Protein AF-A0A929JZB7-F1 (afdb_monomer)

Foldseek 3Di:
DQFPVNVLVVVLVVLCVVVVVVCVVVVHRSVVQWDWDDGRQTAIDGPDPPDPPVSVCSSCVVRDDD

Mean predicted aligned error: 4.18 Å

Structure (mmCIF, N/CA/C/O backbone):
data_AF-A0A929JZB7-F1
#
_entry.id   AF-A0A929JZB7-F1
#
loop_
_atom_site.group_PDB
_atom_site.id
_atom_site.type_symbol
_atom_site.label_atom_id
_atom_site.label_alt_id
_atom_site.label_comp_id
_atom_site.label_asym_id
_atom_site.label_entity_id
_atom_site.label_seq_id
_atom_site.pdbx_PDB_ins_code
_atom_site.Cartn_x
_atom_site.Cartn_y
_atom_site.Cartn_z
_atom_site.occupancy
_atom_site.B_iso_or_equiv
_atom_site.auth_seq_id
_atom_site.auth_comp_id
_atom_site.auth_asym_id
_atom_site.auth_atom_id
_atom_site.pdbx_PDB_model_num
ATOM 1 N N . MET A 1 1 ? 23.220 -1.552 -7.165 1.00 55.06 1 MET A N 1
ATOM 2 C CA . MET A 1 1 ? 22.065 -0.911 -7.831 1.00 55.06 1 MET A CA 1
ATOM 3 C C . MET A 1 1 ? 20.813 -1.368 -7.104 1.00 55.06 1 MET A C 1
ATOM 5 O O . MET A 1 1 ? 20.712 -2.559 -6.837 1.00 55.06 1 MET A O 1
ATOM 9 N N . ALA A 1 2 ? 19.927 -0.452 -6.704 1.00 63.81 2 ALA A N 1
ATOM 10 C CA . ALA A 1 2 ? 18.636 -0.838 -6.135 1.00 63.81 2 ALA A CA 1
ATOM 11 C C . ALA A 1 2 ? 17.792 -1.510 -7.229 1.00 63.81 2 ALA A C 1
ATOM 13 O O . ALA A 1 2 ? 17.805 -1.059 -8.371 1.00 63.81 2 ALA A O 1
ATOM 14 N N . THR A 1 3 ? 17.125 -2.613 -6.895 1.00 80.44 3 THR A N 1
ATOM 15 C CA . THR A 1 3 ? 16.243 -3.321 -7.838 1.00 80.44 3 THR A CA 1
ATOM 16 C C . THR A 1 3 ? 14.852 -2.689 -7.824 1.00 80.44 3 THR A C 1
ATOM 18 O O . THR A 1 3 ? 14.470 -2.099 -6.812 1.00 80.44 3 THR A O 1
ATOM 21 N N . GLU A 1 4 ? 14.058 -2.869 -8.882 1.00 84.19 4 GLU A N 1
ATOM 22 C CA . GLU A 1 4 ? 12.632 -2.483 -8.910 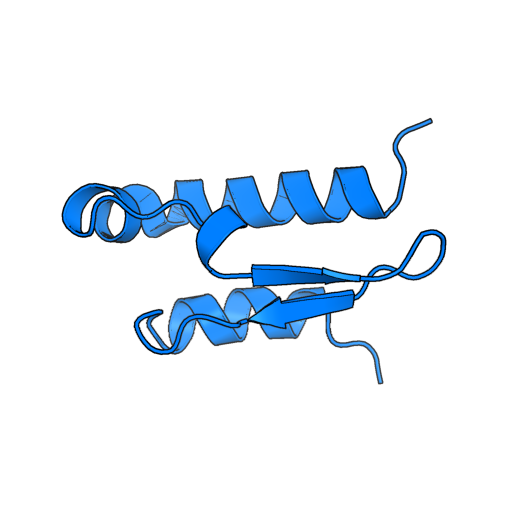1.00 84.19 4 GLU A CA 1
ATOM 23 C C . GLU A 1 4 ? 11.874 -3.001 -7.676 1.00 84.19 4 GLU A C 1
ATOM 25 O O . GLU A 1 4 ? 11.040 -2.316 -7.087 1.00 84.19 4 GLU A O 1
ATOM 30 N N . ARG A 1 5 ? 12.251 -4.189 -7.186 1.00 87.31 5 ARG A N 1
ATOM 31 C CA . ARG A 1 5 ? 11.678 -4.774 -5.970 1.00 87.31 5 ARG A CA 1
ATOM 32 C C . ARG A 1 5 ? 12.029 -3.972 -4.721 1.00 87.31 5 ARG A C 1
ATOM 34 O O . ARG A 1 5 ? 11.193 -3.815 -3.837 1.00 87.31 5 ARG A O 1
ATOM 41 N N . SER A 1 6 ? 13.257 -3.471 -4.634 1.00 89.62 6 SER A N 1
ATOM 42 C CA . SER A 1 6 ? 13.693 -2.610 -3.533 1.00 89.62 6 SER A CA 1
ATOM 43 C C . SER A 1 6 ? 12.914 -1.291 -3.524 1.00 89.62 6 SER A C 1
ATOM 45 O O . SER A 1 6 ? 12.511 -0.845 -2.452 1.00 89.62 6 SER A O 1
ATOM 47 N N . PHE A 1 7 ? 12.649 -0.707 -4.698 1.00 89.12 7 PHE A N 1
ATOM 48 C CA . PHE A 1 7 ? 11.807 0.486 -4.821 1.00 89.12 7 PHE A CA 1
ATOM 49 C C . PHE A 1 7 ? 10.361 0.211 -4.403 1.00 89.12 7 PHE A C 1
ATOM 51 O O . PHE A 1 7 ? 9.811 0.973 -3.610 1.00 89.12 7 PHE A O 1
ATOM 58 N N . ALA A 1 8 ? 9.784 -0.913 -4.839 1.00 90.50 8 ALA A N 1
ATOM 59 C CA . ALA A 1 8 ? 8.437 -1.309 -4.441 1.00 90.50 8 ALA A CA 1
ATOM 60 C C . ALA A 1 8 ? 8.302 -1.467 -2.918 1.00 90.50 8 ALA A C 1
ATOM 62 O O . ALA A 1 8 ? 7.380 -0.924 -2.313 1.00 90.50 8 ALA A O 1
ATOM 63 N N . ILE A 1 9 ? 9.262 -2.144 -2.276 1.00 92.94 9 ILE A N 1
ATOM 64 C CA . ILE A 1 9 ? 9.286 -2.305 -0.814 1.00 92.94 9 ILE A CA 1
ATOM 65 C C . ILE A 1 9 ? 9.409 -0.947 -0.116 1.00 92.94 9 ILE A C 1
ATOM 67 O O . ILE A 1 9 ? 8.689 -0.687 0.846 1.00 92.94 9 ILE A O 1
ATOM 71 N N . MET A 1 10 ? 10.306 -0.075 -0.583 1.00 93.44 10 MET A N 1
ATOM 72 C CA . MET A 1 10 ? 10.488 1.250 0.011 1.00 93.44 10 MET A CA 1
ATOM 73 C C . MET A 1 10 ? 9.205 2.081 -0.070 1.00 93.44 10 MET A C 1
ATOM 75 O O . MET A 1 10 ? 8.837 2.733 0.907 1.00 93.44 10 MET A O 1
ATOM 79 N N . TYR A 1 11 ? 8.505 2.024 -1.204 1.00 93.00 11 TYR A N 1
ATOM 80 C CA . TYR A 1 11 ? 7.237 2.719 -1.366 1.00 93.00 11 TYR A CA 1
ATOM 81 C C . TYR A 1 11 ? 6.144 2.157 -0.449 1.00 93.00 11 TYR A C 1
ATOM 83 O O . TYR A 1 11 ? 5.489 2.920 0.256 1.00 93.00 11 TYR A O 1
ATOM 91 N N . LEU A 1 12 ? 6.008 0.832 -0.363 1.00 95.12 12 LEU A N 1
ATOM 92 C CA . LEU A 1 12 ? 5.070 0.197 0.566 1.00 95.12 12 LEU A CA 1
ATOM 93 C C . LEU A 1 12 ? 5.328 0.639 2.014 1.00 95.12 12 LEU A C 1
ATOM 95 O O . LEU A 1 12 ? 4.405 1.033 2.723 1.00 95.12 12 LEU A O 1
ATOM 99 N N . ARG A 1 13 ? 6.592 0.688 2.446 1.00 96.12 13 ARG A N 1
ATOM 100 C CA . ARG A 1 13 ?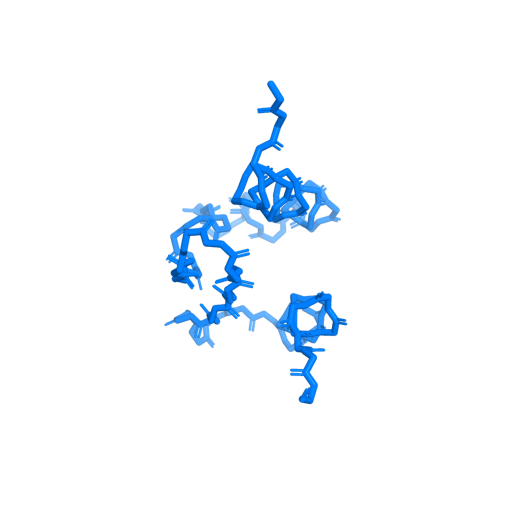 6.946 1.209 3.778 1.00 96.12 13 ARG A CA 1
ATOM 101 C C . ARG A 1 13 ? 6.596 2.691 3.956 1.00 96.12 13 ARG A C 1
ATOM 103 O O . ARG A 1 13 ? 6.272 3.106 5.067 1.00 96.12 13 ARG A O 1
ATOM 110 N N . ALA A 1 14 ? 6.630 3.497 2.896 1.00 95.56 14 ALA A N 1
ATOM 111 C CA . ALA A 1 14 ? 6.172 4.884 2.952 1.00 95.56 14 ALA A CA 1
ATOM 112 C C . ALA A 1 14 ? 4.645 4.980 3.134 1.00 95.56 14 ALA A C 1
ATOM 114 O O . ALA A 1 14 ? 4.188 5.780 3.951 1.00 95.56 14 ALA A O 1
ATOM 115 N N . VAL A 1 15 ? 3.872 4.130 2.446 1.00 94.88 15 VAL A N 1
ATOM 116 C CA . VAL A 1 15 ? 2.410 4.022 2.618 1.00 94.88 15 VAL A CA 1
ATOM 117 C C . VAL A 1 15 ? 2.054 3.583 4.040 1.00 94.88 15 VAL A C 1
ATOM 119 O O . VAL A 1 15 ? 1.182 4.179 4.671 1.00 94.88 15 VAL A O 1
ATOM 122 N N . GLU A 1 16 ? 2.768 2.594 4.579 1.00 96.25 16 GLU A N 1
ATOM 123 C CA . GLU A 1 16 ? 2.614 2.140 5.966 1.00 96.25 16 GLU A CA 1
ATOM 124 C C . GLU A 1 16 ? 2.880 3.268 6.963 1.00 96.25 16 GLU A C 1
ATOM 126 O O . GLU A 1 16 ? 2.080 3.506 7.863 1.00 96.25 16 GLU A O 1
ATOM 131 N N . LYS A 1 17 ? 3.968 4.022 6.766 1.00 96.38 17 LYS A N 1
ATOM 132 C CA . LYS A 1 17 ? 4.323 5.155 7.626 1.00 96.38 17 LYS A CA 1
ATOM 133 C C . LYS A 1 17 ? 3.285 6.278 7.576 1.00 96.38 17 LYS A C 1
ATOM 135 O O . LYS A 1 17 ? 3.014 6.890 8.602 1.00 96.38 17 LYS A O 1
ATOM 140 N N . LYS A 1 18 ? 2.718 6.566 6.402 1.00 96.12 18 LYS A N 1
ATOM 141 C CA . LYS A 1 18 ? 1.667 7.582 6.228 1.00 96.12 18 LYS A CA 1
ATOM 142 C C . LYS A 1 18 ? 0.368 7.192 6.940 1.00 96.12 18 LYS A C 1
ATOM 144 O O . LYS A 1 18 ? 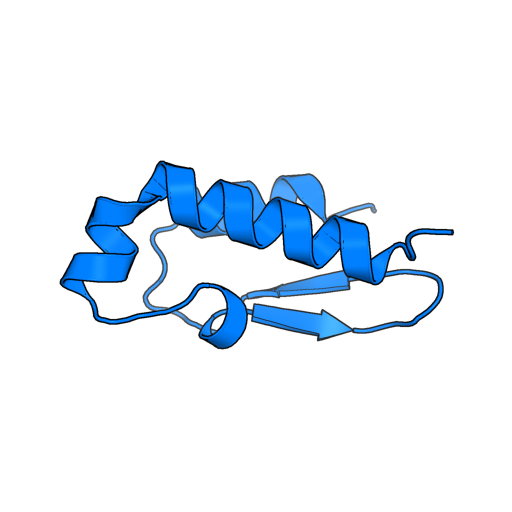-0.330 8.065 7.440 1.00 96.12 18 LYS A O 1
ATOM 149 N N . ASN A 1 19 ? 0.067 5.895 6.998 1.00 95.50 19 ASN A N 1
ATOM 150 C CA . ASN A 1 19 ? -1.138 5.338 7.612 1.00 95.50 19 ASN A CA 1
ATOM 151 C C . ASN A 1 19 ? -0.820 4.600 8.928 1.00 95.50 19 ASN A C 1
ATOM 153 O O . ASN A 1 19 ? -1.482 3.617 9.266 1.00 95.50 19 ASN A O 1
ATOM 157 N N . SER A 1 20 ? 0.208 5.046 9.662 1.00 95.31 20 SER A N 1
ATOM 158 C CA . SER A 1 20 ? 0.769 4.315 10.806 1.00 95.31 20 SER A CA 1
ATOM 159 C C . SER A 1 20 ? -0.264 3.991 11.877 1.00 95.31 20 SER A C 1
ATOM 161 O O . SER A 1 20 ? -0.229 2.901 12.437 1.00 95.31 20 SER A O 1
ATOM 163 N N . ASP A 1 21 ? -1.208 4.899 12.124 1.00 96.00 21 ASP A N 1
ATOM 164 C CA . ASP A 1 21 ? -2.241 4.726 13.147 1.00 96.00 21 ASP A CA 1
ATOM 165 C C . ASP A 1 21 ? -3.110 3.494 12.866 1.00 96.00 21 ASP A C 1
ATOM 167 O O . ASP A 1 21 ? -3.400 2.720 13.776 1.00 96.00 21 ASP A O 1
ATOM 171 N N . PHE A 1 22 ? -3.458 3.256 11.596 1.00 94.75 22 PHE A N 1
ATOM 172 C CA . PHE A 1 22 ? -4.212 2.073 11.183 1.00 94.75 22 PHE A CA 1
ATOM 173 C C . PHE A 1 22 ? -3.393 0.790 11.371 1.00 94.75 22 PHE A C 1
ATOM 175 O O . PHE A 1 22 ? -3.883 -0.172 11.966 1.00 94.75 22 PHE A O 1
ATOM 182 N N . PHE A 1 23 ? -2.151 0.768 10.881 1.00 95.06 23 PHE A N 1
ATOM 183 C CA . PHE A 1 23 ? -1.299 -0.423 10.944 1.00 95.06 23 PHE A CA 1
ATOM 184 C C . PHE A 1 23 ? -0.942 -0.795 12.390 1.00 95.06 23 PHE A C 1
ATOM 186 O O . PHE A 1 23 ? -1.009 -1.968 12.753 1.00 95.06 23 PHE A O 1
ATOM 193 N N . ILE A 1 24 ? -0.670 0.198 13.244 1.00 95.31 24 ILE A N 1
ATOM 194 C CA . ILE A 1 24 ? -0.418 -0.001 14.678 1.00 95.31 24 ILE A CA 1
ATOM 195 C C . ILE A 1 24 ? -1.680 -0.501 15.385 1.00 95.31 24 ILE A C 1
ATOM 197 O O . ILE A 1 24 ? -1.612 -1.498 16.102 1.00 95.31 24 ILE A O 1
ATOM 201 N N . ALA A 1 25 ? -2.834 0.142 15.171 1.00 95.81 25 ALA A N 1
ATOM 202 C CA . ALA A 1 25 ? -4.084 -0.240 15.834 1.00 95.81 25 ALA A CA 1
ATOM 203 C C . ALA A 1 25 ? -4.527 -1.672 15.495 1.00 95.81 25 ALA A C 1
ATOM 205 O O . ALA A 1 25 ? -5.123 -2.344 16.335 1.00 95.81 25 ALA A O 1
ATOM 206 N N . ASN A 1 26 ? -4.215 -2.147 14.287 1.00 94.00 26 ASN A N 1
ATOM 207 C CA . ASN A 1 26 ? -4.559 -3.494 13.833 1.00 94.00 26 ASN A CA 1
ATOM 208 C C . ASN A 1 26 ? -3.417 -4.510 14.006 1.00 94.00 26 ASN A C 1
ATOM 210 O O . ASN A 1 26 ? -3.603 -5.677 13.670 1.00 94.00 26 ASN A O 1
ATOM 214 N N . ASN A 1 27 ? -2.252 -4.096 14.524 1.00 94.38 27 ASN A N 1
ATOM 215 C CA . ASN A 1 27 ? -1.044 -4.923 14.610 1.00 94.38 27 ASN A CA 1
ATOM 216 C C . ASN A 1 27 ? -0.710 -5.618 13.270 1.00 94.38 27 ASN A C 1
ATOM 218 O O . ASN A 1 27 ? -0.423 -6.815 13.216 1.00 94.38 27 ASN A O 1
ATOM 222 N N . LEU A 1 28 ? -0.803 -4.855 12.180 1.00 93.50 28 LEU A N 1
ATOM 223 C CA . LEU A 1 28 ? -0.542 -5.300 10.813 1.00 93.50 28 LEU A CA 1
ATOM 224 C C . LEU A 1 28 ? 0.749 -4.667 10.305 1.00 93.50 28 LEU A C 1
ATOM 226 O O . LEU A 1 28 ? 1.029 -3.509 10.608 1.00 93.50 28 LEU A O 1
ATOM 230 N N . SER A 1 29 ? 1.480 -5.387 9.455 1.00 94.88 29 SER A N 1
ATOM 231 C CA . SER A 1 29 ? 2.483 -4.767 8.594 1.00 94.88 29 SER A CA 1
ATOM 232 C C . SER A 1 29 ? 2.007 -4.768 7.147 1.00 94.88 29 SER A C 1
ATOM 234 O O . SER A 1 29 ? 1.324 -5.691 6.688 1.00 94.88 29 SER A O 1
ATOM 236 N N . ILE A 1 30 ? 2.371 -3.731 6.391 1.00 94.88 30 ILE A N 1
ATOM 237 C CA . ILE A 1 30 ? 1.947 -3.633 4.985 1.00 94.88 30 ILE A CA 1
ATOM 238 C C . ILE A 1 30 ? 2.468 -4.801 4.143 1.00 94.88 30 ILE A C 1
ATOM 240 O O . ILE A 1 30 ? 1.814 -5.226 3.194 1.00 94.88 30 ILE A O 1
ATOM 244 N N . MET A 1 31 ? 3.618 -5.363 4.524 1.00 94.75 31 MET A N 1
ATOM 245 C CA . MET A 1 31 ? 4.228 -6.498 3.834 1.00 94.75 31 MET A CA 1
ATOM 246 C C . MET A 1 31 ? 3.428 -7.792 4.005 1.00 94.75 31 MET A C 1
ATOM 248 O O . MET A 1 31 ? 3.562 -8.682 3.173 1.00 94.75 31 MET A O 1
ATOM 252 N N . ASP A 1 32 ? 2.579 -7.878 5.031 1.00 93.69 32 ASP A N 1
ATOM 253 C CA . ASP A 1 32 ? 1.662 -9.003 5.245 1.00 93.69 32 ASP A CA 1
ATOM 254 C C . ASP A 1 32 ? 0.351 -8.827 4.463 1.00 93.69 32 ASP A C 1
ATOM 256 O O . ASP A 1 32 ? -0.432 -9.762 4.312 1.00 93.69 32 ASP A O 1
ATOM 260 N N . CYS A 1 33 ? 0.106 -7.619 3.946 1.00 94.25 33 CYS A N 1
ATOM 261 C CA . CYS A 1 33 ? -1.117 -7.260 3.235 1.00 94.25 33 CYS A CA 1
ATOM 262 C C . CYS A 1 33 ? -0.972 -7.304 1.710 1.00 94.25 33 CYS A C 1
ATOM 264 O O . CYS A 1 33 ? -1.970 -7.167 0.997 1.00 94.25 33 CYS A O 1
ATOM 266 N N . VAL A 1 34 ? 0.248 -7.491 1.200 1.00 93.75 34 VAL A N 1
ATOM 267 C CA . VAL A 1 34 ? 0.548 -7.459 -0.233 1.00 93.75 34 VAL A CA 1
ATOM 268 C C . VAL A 1 34 ? 1.407 -8.638 -0.672 1.00 93.75 34 VAL A C 1
ATOM 270 O O . VAL A 1 34 ? 2.223 -9.167 0.077 1.00 93.75 34 VAL A O 1
ATOM 273 N N . HIS A 1 35 ? 1.275 -9.010 -1.938 1.00 92.44 35 HIS A N 1
ATOM 274 C CA . HIS A 1 35 ? 2.136 -9.965 -2.611 1.00 92.44 35 HIS A CA 1
ATOM 275 C C . HIS A 1 35 ? 2.912 -9.249 -3.718 1.00 92.44 35 HIS A C 1
ATOM 277 O O . HIS A 1 35 ? 2.322 -8.723 -4.661 1.00 92.44 35 HIS A O 1
ATOM 283 N N . ILE A 1 36 ? 4.243 -9.264 -3.621 1.00 90.44 36 ILE A N 1
ATOM 284 C CA . ILE A 1 36 ? 5.140 -8.687 -4.629 1.00 90.44 36 ILE A CA 1
ATOM 285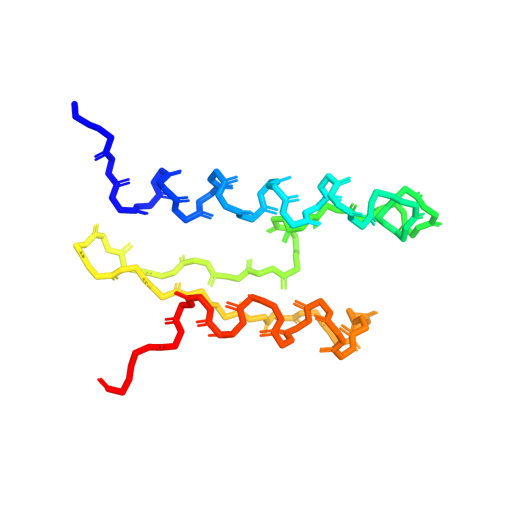 C C . ILE A 1 36 ? 5.594 -9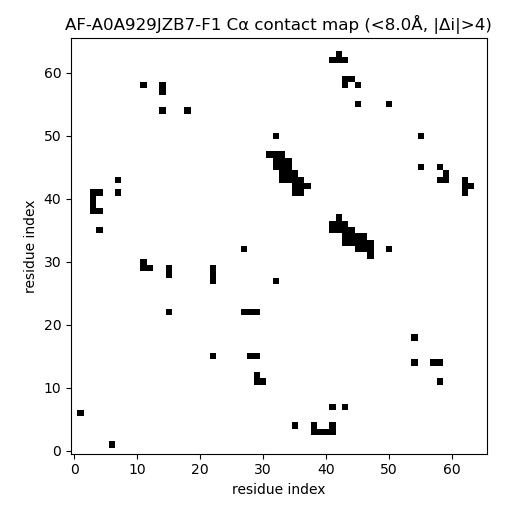.797 -5.581 1.00 90.44 36 ILE A C 1
ATOM 287 O O . ILE A 1 36 ? 6.229 -10.759 -5.140 1.00 90.44 36 ILE A O 1
ATOM 291 N N . ARG A 1 37 ? 5.285 -9.678 -6.876 1.00 88.44 37 ARG A N 1
ATOM 292 C CA . ARG A 1 37 ? 5.677 -10.644 -7.916 1.00 88.44 37 ARG A CA 1
ATOM 293 C C . ARG A 1 37 ? 6.642 -10.025 -8.921 1.00 88.44 37 ARG A C 1
ATOM 295 O O . ARG A 1 37 ? 6.654 -8.817 -9.120 1.00 88.44 37 ARG A O 1
ATOM 302 N N . GLY A 1 38 ? 7.421 -10.893 -9.568 1.00 79.25 38 GLY A N 1
ATOM 303 C CA . GLY A 1 38 ? 8.363 -10.527 -10.622 1.00 79.25 38 GLY A CA 1
ATOM 304 C C . GLY A 1 38 ? 9.724 -10.037 -10.117 1.00 79.25 38 GLY A C 1
ATOM 305 O O . GLY A 1 38 ? 9.912 -9.691 -8.950 1.00 79.25 38 GLY A O 1
ATOM 306 N N . THR A 1 39 ? 10.713 -10.097 -11.008 1.00 70.81 39 THR A N 1
ATOM 307 C CA . THR A 1 39 ? 12.111 -9.718 -10.740 1.00 70.81 39 THR A CA 1
ATOM 308 C C . THR A 1 39 ? 12.533 -8.486 -11.536 1.00 70.81 39 THR A C 1
ATOM 310 O O . THR A 1 39 ? 13.138 -7.586 -10.962 1.00 70.81 39 THR A O 1
ATOM 313 N N . ALA A 1 40 ? 12.195 -8.434 -12.830 1.00 70.31 40 ALA A N 1
ATOM 314 C CA . ALA A 1 40 ? 12.461 -7.293 -13.714 1.00 70.31 40 ALA A CA 1
ATOM 315 C C . ALA A 1 40 ? 11.265 -6.332 -13.832 1.00 70.31 40 ALA A C 1
ATOM 317 O O . ALA A 1 40 ? 11.452 -5.122 -13.868 1.00 70.31 40 ALA A O 1
ATOM 318 N N . LEU A 1 41 ? 10.043 -6.871 -13.856 1.00 76.44 41 LEU A N 1
ATOM 319 C CA . LEU A 1 41 ? 8.795 -6.113 -13.775 1.00 76.44 41 LEU A CA 1
ATOM 320 C C . LEU A 1 41 ? 8.132 -6.486 -12.460 1.00 76.44 41 LEU A C 1
ATOM 322 O O . LEU A 1 41 ? 7.775 -7.647 -12.264 1.00 76.44 41 LEU A O 1
ATOM 326 N N . VAL A 1 42 ? 8.049 -5.529 -11.543 1.00 84.19 42 VAL A N 1
ATOM 327 C CA . VAL A 1 42 ? 7.487 -5.766 -10.217 1.00 84.19 42 VAL A CA 1
ATOM 328 C C . VAL A 1 42 ? 6.019 -5.387 -10.219 1.00 84.19 42 VAL A C 1
ATOM 330 O O . VAL A 1 42 ? 5.684 -4.235 -10.474 1.00 84.19 42 VAL A O 1
ATOM 333 N N . SER A 1 43 ? 5.161 -6.353 -9.906 1.00 86.44 43 SER A N 1
ATOM 334 C CA . SER A 1 43 ? 3.748 -6.112 -9.631 1.00 86.44 43 SER A CA 1
ATOM 335 C C . SER A 1 43 ? 3.471 -6.296 -8.145 1.00 86.44 43 SER A C 1
ATOM 337 O O . SER A 1 43 ? 4.052 -7.164 -7.483 1.00 86.44 43 SER A O 1
ATOM 339 N N . VAL A 1 44 ? 2.581 -5.467 -7.612 1.00 90.00 44 VAL A N 1
ATOM 340 C CA . VAL A 1 44 ? 2.140 -5.538 -6.221 1.00 90.00 44 VAL A CA 1
ATOM 341 C C . VAL A 1 44 ? 0.645 -5.792 -6.223 1.00 90.00 44 VAL A C 1
ATOM 343 O O . VAL A 1 44 ? -0.114 -5.044 -6.829 1.00 90.00 44 VAL A O 1
ATOM 346 N N . HIS A 1 45 ? 0.233 -6.862 -5.555 1.00 89.88 45 HIS A N 1
ATOM 347 C CA . HIS A 1 45 ? -1.169 -7.239 -5.428 1.00 89.88 45 HIS A CA 1
ATOM 348 C C . HIS A 1 45 ? -1.573 -7.174 -3.963 1.00 89.88 45 HIS A C 1
ATOM 350 O O . HIS A 1 45 ? -0.909 -7.782 -3.123 1.00 89.88 45 HIS A O 1
ATOM 356 N N . VAL A 1 46 ? -2.657 -6.472 -3.649 1.00 91.12 46 VAL A N 1
ATOM 357 C CA . VAL A 1 46 ? -3.239 -6.501 -2.306 1.00 91.12 46 VAL A CA 1
ATOM 358 C C . VAL A 1 46 ? -3.906 -7.860 -2.091 1.00 91.12 46 VAL A C 1
ATOM 360 O O . VAL A 1 46 ? -4.659 -8.332 -2.938 1.00 91.12 46 VAL A O 1
ATOM 363 N N . ILE A 1 47 ? -3.594 -8.509 -0.971 1.00 92.38 47 ILE A N 1
ATOM 364 C CA . ILE A 1 47 ? -4.156 -9.816 -0.586 1.00 92.38 47 ILE A CA 1
ATOM 365 C C . ILE A 1 47 ? -4.991 -9.744 0.694 1.00 92.38 47 ILE A C 1
ATOM 367 O O . ILE A 1 47 ? -5.629 -10.728 1.064 1.00 92.38 47 ILE A O 1
ATOM 371 N N . ASN A 1 48 ? -4.977 -8.601 1.381 1.00 88.12 48 ASN A N 1
ATOM 372 C CA . ASN A 1 48 ? -5.724 -8.395 2.610 1.00 88.12 48 ASN A CA 1
ATOM 373 C C . ASN A 1 48 ? -6.968 -7.527 2.362 1.00 88.12 48 ASN A C 1
ATOM 375 O O . ASN A 1 48 ? -6.854 -6.357 2.004 1.00 88.12 48 ASN A O 1
ATOM 379 N N . ASN A 1 49 ? -8.144 -8.098 2.631 1.00 81.94 49 ASN A N 1
ATOM 380 C CA . ASN A 1 49 ? -9.448 -7.448 2.463 1.00 81.94 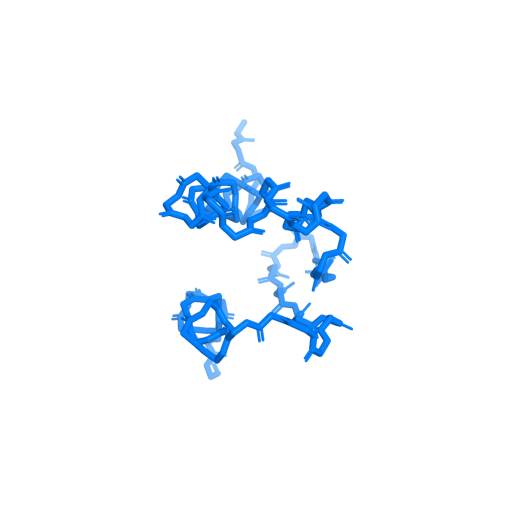49 ASN A CA 1
ATOM 381 C C . ASN A 1 49 ? -9.818 -6.491 3.614 1.00 81.94 49 ASN A C 1
ATOM 383 O O . ASN A 1 49 ? -10.885 -5.889 3.582 1.00 81.94 49 ASN A O 1
ATOM 387 N N . THR A 1 50 ? -8.989 -6.378 4.656 1.00 88.25 50 THR A N 1
ATOM 388 C CA . THR A 1 50 ? -9.205 -5.451 5.780 1.00 88.25 50 THR A CA 1
ATOM 389 C C . THR A 1 50 ? -8.551 -4.093 5.557 1.00 88.25 50 THR A C 1
ATOM 391 O O . THR A 1 50 ? -8.714 -3.206 6.394 1.00 88.25 50 THR A O 1
ATOM 394 N N . LEU A 1 51 ? -7.763 -3.928 4.488 1.00 92.06 51 LEU A N 1
ATOM 395 C CA . LEU A 1 51 ? -7.189 -2.629 4.165 1.00 92.06 51 LEU A CA 1
ATOM 396 C C . LEU A 1 51 ? -8.308 -1.658 3.758 1.00 92.06 51 LEU A C 1
ATOM 398 O O . LEU A 1 51 ? -9.142 -2.018 2.931 1.00 92.06 51 LEU A O 1
ATOM 402 N N . PRO A 1 52 ? -8.316 -0.425 4.290 1.00 94.06 52 PRO A N 1
ATOM 403 C CA . PRO A 1 52 ? -9.205 0.621 3.814 1.00 94.06 52 PRO A CA 1
ATOM 404 C C . PRO A 1 52 ? -9.002 0.872 2.319 1.00 94.06 52 PRO A C 1
ATOM 406 O O . PRO A 1 52 ? -7.859 0.914 1.853 1.00 94.06 52 PRO A O 1
ATOM 409 N N . ASP A 1 53 ? -10.091 1.145 1.600 1.00 92.75 53 ASP A N 1
ATOM 410 C CA . ASP A 1 53 ? -10.072 1.413 0.155 1.00 92.75 53 ASP A CA 1
ATOM 411 C C . ASP A 1 53 ? -9.086 2.526 -0.230 1.00 92.75 53 ASP A C 1
ATOM 413 O O . ASP A 1 53 ? -8.471 2.478 -1.290 1.00 92.75 53 ASP A O 1
ATOM 417 N N . SER A 1 54 ? -8.872 3.512 0.649 1.00 92.75 54 SER A N 1
ATOM 418 C CA . SER A 1 54 ? -7.891 4.580 0.435 1.00 92.75 54 SER A CA 1
ATOM 419 C C . SER A 1 54 ? -6.447 4.071 0.370 1.00 92.75 54 SER A C 1
ATOM 421 O O . SER A 1 54 ? -5.668 4.560 -0.446 1.00 92.75 54 SER A O 1
ATOM 423 N N . ILE A 1 55 ? -6.089 3.085 1.201 1.00 93.75 55 ILE A N 1
ATOM 424 C CA . ILE A 1 55 ? -4.761 2.459 1.204 1.00 93.75 55 ILE A CA 1
ATOM 425 C C . ILE A 1 55 ? -4.623 1.536 -0.008 1.00 93.75 55 ILE A C 1
ATOM 427 O O . ILE A 1 55 ? -3.581 1.545 -0.660 1.00 93.75 55 ILE A O 1
ATOM 431 N N . VAL A 1 56 ? -5.673 0.775 -0.335 1.00 92.69 56 VAL A N 1
ATOM 432 C CA . VAL A 1 56 ? -5.703 -0.089 -1.527 1.00 92.69 56 VAL A CA 1
ATOM 433 C C . VAL A 1 56 ? -5.488 0.744 -2.789 1.00 92.69 56 VAL A C 1
ATOM 435 O O . VAL A 1 56 ? -4.570 0.461 -3.554 1.00 92.69 56 VAL A O 1
ATOM 438 N N . TYR A 1 57 ? -6.245 1.829 -2.947 1.00 90.81 57 TYR A N 1
ATOM 439 C CA . TYR A 1 57 ? -6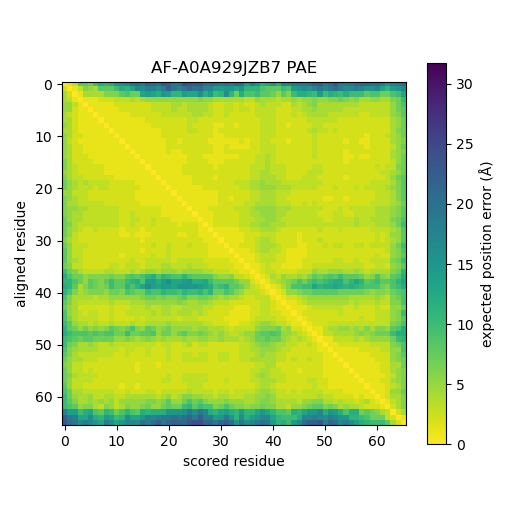.126 2.746 -4.077 1.00 90.81 57 TYR A CA 1
ATOM 440 C C . TYR A 1 57 ? -4.728 3.377 -4.179 1.00 90.81 57 TYR A C 1
ATOM 442 O O . TYR A 1 57 ? -4.169 3.492 -5.270 1.00 90.81 57 TYR A O 1
ATOM 450 N N . GLU A 1 58 ? -4.118 3.762 -3.054 1.00 91.62 58 GLU A N 1
ATOM 451 C CA . GLU A 1 58 ? -2.754 4.308 -3.034 1.00 91.62 58 GLU A CA 1
ATOM 452 C C . GLU A 1 58 ? -1.708 3.276 -3.499 1.00 91.62 58 GLU A C 1
ATOM 454 O O . GLU A 1 58 ? -0.786 3.620 -4.236 1.00 91.62 58 GLU A O 1
ATOM 459 N N . ILE A 1 59 ? -1.874 1.999 -3.139 1.00 91.00 59 ILE A N 1
ATOM 460 C 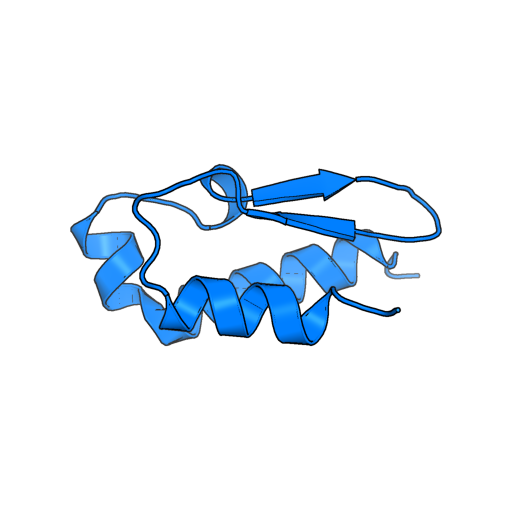CA . ILE A 1 59 ? -1.007 0.914 -3.623 1.00 91.00 59 ILE A CA 1
ATOM 461 C C . ILE A 1 59 ? -1.244 0.665 -5.120 1.00 91.00 59 ILE A C 1
ATOM 463 O O . ILE A 1 59 ? -0.288 0.616 -5.896 1.00 91.00 59 ILE A O 1
ATOM 467 N N . GLU A 1 60 ? -2.499 0.520 -5.543 1.00 87.44 60 GLU A N 1
ATOM 468 C CA . GLU A 1 60 ? -2.847 0.198 -6.930 1.00 87.44 60 GLU A CA 1
ATOM 469 C C . GLU A 1 60 ? -2.406 1.295 -7.898 1.00 87.44 60 GLU A C 1
ATOM 471 O O . GLU A 1 60 ? -1.755 1.000 -8.893 1.00 87.44 60 GLU A O 1
ATOM 476 N N . THR A 1 61 ? -2.637 2.570 -7.584 1.00 86.31 61 THR A N 1
ATOM 477 C CA . THR A 1 61 ? -2.237 3.687 -8.463 1.00 86.31 61 THR A CA 1
ATOM 478 C C . THR A 1 61 ? -0.729 3.800 -8.703 1.00 86.31 61 THR A C 1
ATOM 480 O O . THR A 1 61 ? -0.315 4.411 -9.687 1.00 86.31 61 THR A O 1
ATOM 483 N N . MET A 1 62 ? 0.104 3.211 -7.843 1.00 82.38 62 MET A N 1
ATOM 484 C CA . MET A 1 62 ? 1.560 3.202 -8.017 1.00 82.38 62 MET A CA 1
ATOM 485 C C . MET A 1 62 ? 2.101 2.009 -8.796 1.00 82.38 62 MET A C 1
ATOM 487 O O . MET A 1 62 ? 3.119 2.144 -9.477 1.00 82.38 62 MET A O 1
ATOM 491 N N . PHE A 1 63 ? 1.460 0.846 -8.685 1.00 79.94 63 PHE A N 1
ATOM 492 C CA . PHE A 1 63 ? 1.957 -0.397 -9.285 1.00 79.94 63 PHE A CA 1
ATOM 493 C C . PHE A 1 63 ? 1.110 -0.900 -10.453 1.00 79.94 63 PHE A C 1
ATOM 495 O O . PHE A 1 63 ? 1.537 -1.815 -11.157 1.00 79.94 63 PHE A O 1
ATOM 502 N N . TRP A 1 64 ? -0.053 -0.296 -10.695 1.00 65.12 64 TRP A N 1
ATOM 503 C CA . TRP A 1 64 ? -0.850 -0.535 -11.886 1.00 65.12 64 TRP A CA 1
ATOM 504 C C . TRP A 1 64 ? -0.286 0.287 -13.043 1.00 65.12 64 TRP A C 1
ATOM 506 O O . TRP A 1 64 ? -0.432 1.507 -13.111 1.00 65.12 64 TRP A O 1
ATOM 516 N N . LYS A 1 65 ? 0.391 -0.398 -13.960 1.00 53.91 65 LYS A N 1
ATOM 517 C CA . LYS A 1 6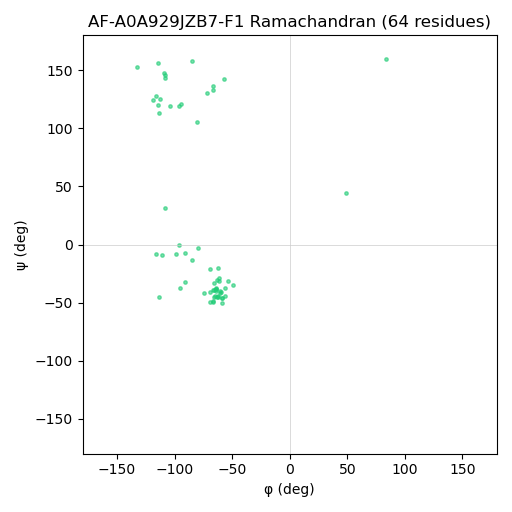5 ? 0.607 0.085 -15.321 1.00 53.91 65 LYS A CA 1
ATOM 518 C C . LYS A 1 65 ? -0.181 -0.844 -16.234 1.00 53.91 65 LYS A C 1
ATOM 520 O O . LYS A 1 65 ? -0.007 -2.057 -16.115 1.00 53.91 65 LYS A O 1
ATOM 525 N N . ASP A 1 66 ? -1.054 -0.255 -17.048 1.00 46.31 66 ASP A N 1
ATOM 526 C CA . ASP A 1 66 ? -1.724 -0.922 -18.175 1.00 46.31 66 ASP A CA 1
ATOM 527 C C . ASP A 1 66 ? -0.753 -1.777 -19.007 1.00 46.31 66 ASP A C 1
ATOM 529 O O . ASP A 1 66 ? 0.403 -1.329 -19.225 1.00 46.31 66 ASP A O 1
#

Sequence (66 aa):
MATERSFAIMYLRAVEKKNSDFFIANNLSIMDCVHIRGTALVSVHVINNTLPDSIVYEIETMFWKD

pLDDT: mean 87.86, std 10.75, range [46.31, 96.38]

Solvent-accessible surface area (backbone atoms only — not comparable to full-atom values): 4062 Å² total; per-residue (Å²): 132,88,48,60,54,55,52,53,52,53,50,48,52,50,53,39,62,75,45,37,70,61,32,60,76,67,75,50,56,61,75,80,31,42,48,81,42,70,78,88,62,56,40,64,41,81,73,46,91,83,60,54,67,71,59,51,49,58,53,43,72,72,45,65,72,134

Secondary structure (DSSP, 8-state):
---HHHHHHHHHHHHHHHTHHHHHHTT--HHHHEEEE-SSS-EEEE--TTS-HHHHHHHHHHH---

Radius of gyration: 11.66 Å; Cα contacts (8 Å, |Δi|>4): 57; chains: 1; bounding box: 32×18×34 Å

Nearest PDB structures (foldseek):
  6y45-assembly2_D  TM=2.666E-01  e=9.445E+00  Streptomyces venezuelae ATCC 10712